Protein AF-A0A1B6KVV8-F1 (afdb_monomer)

Foldseek 3Di:
DWDWDDDPPDIFIADDDDPPRPLDDQQPPALDDPVVLLVRLLVQLVCLVVTGPDPVRSVVSLVSSVVSCVVSVHDPVSNVVSNDPPPPPPPPDPPDDDPAAEDEEARDPPVQVVVCVVSVVVRYHYDHDYPDDPD

InterPro domains:
  IPR058912 Helix-turn-helix domain, animal [PF26215] (24-83)

Mean predicted aligned error: 7.5 Å

Organism: NCBI:txid36148

Sequence (135 aa):
DVCVLRDRDVFKTTVYRKKAHTGQYLNFLSNHQKSVKEGVAYSLFDRAKSLCSEKDGLKDEIIKVELDLRQNGYPHSVINKCKRKDRKILESENENKEIFAFMSIPYVPGLSEKIRRIGRKYNIRTAFRTQNTLR

pLDDT: mean 86.75, std 13.25, range [37.97, 97.31]

Nearest PDB structures (foldseek):
  8k9z-assembly2_C  TM=2.869E-01  e=5.651E+00  Vibrio vulnificus
  8ghf-assembly1_D  TM=2.636E-01  e=6.020E+00  Homo sapiens
  6v38-assembly1_A  TM=2.676E-01  e=9.984E+00  Homo sapiens

Structure (mmCIF, N/CA/C/O backbone):
data_AF-A0A1B6KVV8-F1
#
_entry.id   AF-A0A1B6KVV8-F1
#
loop_
_atom_site.group_PDB
_atom_site.id
_atom_site.type_symbol
_atom_site.label_atom_id
_atom_site.label_alt_id
_atom_site.label_comp_id
_atom_site.label_asym_id
_atom_site.label_entity_id
_atom_site.label_seq_id
_atom_site.pdbx_PDB_ins_code
_atom_site.Cartn_x
_atom_site.Cartn_y
_atom_site.Cartn_z
_atom_site.occupancy
_atom_site.B_iso_or_equiv
_atom_site.auth_seq_id
_atom_site.auth_comp_id
_atom_site.auth_asym_id
_atom_site.auth_atom_id
_atom_site.pdbx_PDB_model_num
ATOM 1 N N . ASP A 1 1 ? 9.794 -9.547 -8.871 1.00 83.00 1 ASP A N 1
ATOM 2 C CA . ASP A 1 1 ? 10.614 -9.884 -10.050 1.00 83.00 1 ASP A CA 1
ATOM 3 C C . ASP A 1 1 ? 11.160 -8.629 -10.710 1.00 83.00 1 ASP A C 1
ATOM 5 O O . ASP A 1 1 ? 10.500 -7.583 -10.681 1.00 83.00 1 ASP A O 1
ATOM 9 N N . VAL A 1 2 ? 12.367 -8.754 -11.261 1.00 89.38 2 VAL A N 1
ATOM 10 C CA . VAL A 1 2 ? 13.141 -7.700 -11.931 1.00 89.38 2 VAL A CA 1
ATOM 11 C C . VAL A 1 2 ? 13.275 -8.072 -13.403 1.00 89.38 2 VAL A C 1
ATOM 13 O O . VAL A 1 2 ? 13.520 -9.233 -13.716 1.00 89.38 2 VAL A O 1
ATOM 16 N N . CYS A 1 3 ? 13.095 -7.106 -14.296 1.00 89.94 3 CYS A N 1
ATOM 17 C CA . CYS A 1 3 ? 13.399 -7.243 -15.714 1.00 89.94 3 CYS A CA 1
ATOM 18 C C . CYS A 1 3 ? 14.756 -6.583 -15.953 1.00 89.94 3 CYS A C 1
ATOM 20 O O . CYS A 1 3 ? 14.915 -5.404 -15.634 1.00 89.94 3 CYS A O 1
ATOM 22 N N . VAL A 1 4 ? 15.725 -7.344 -16.461 1.00 90.62 4 VAL A N 1
ATOM 23 C CA . VAL A 1 4 ? 17.073 -6.851 -16.763 1.00 90.62 4 VAL A CA 1
ATOM 24 C C . VAL A 1 4 ? 17.207 -6.723 -18.273 1.00 90.62 4 VAL A C 1
ATOM 26 O O . VAL A 1 4 ? 17.064 -7.703 -19.000 1.00 90.62 4 VAL A O 1
ATOM 29 N N . LEU A 1 5 ? 17.477 -5.510 -18.736 1.00 88.62 5 LEU A N 1
ATOM 30 C CA . LEU A 1 5 ? 17.748 -5.186 -20.127 1.00 88.62 5 LEU A CA 1
ATOM 31 C C . LEU A 1 5 ? 19.247 -4.924 -20.255 1.00 88.62 5 LEU A C 1
ATOM 33 O O . LEU A 1 5 ? 19.800 -4.096 -19.529 1.00 88.62 5 LEU A O 1
ATOM 37 N N . ARG A 1 6 ? 19.912 -5.644 -21.157 1.00 88.62 6 ARG A N 1
ATOM 38 C CA . ARG A 1 6 ? 21.319 -5.402 -21.478 1.00 88.62 6 ARG A CA 1
ATOM 39 C C . ARG A 1 6 ? 21.391 -4.435 -22.651 1.00 88.62 6 ARG A C 1
ATOM 41 O O . ARG A 1 6 ? 20.922 -4.760 -23.737 1.00 88.62 6 ARG A O 1
ATOM 48 N N . ASP A 1 7 ? 21.993 -3.276 -22.425 1.00 86.06 7 ASP A N 1
ATOM 49 C CA . ASP A 1 7 ? 22.285 -2.281 -23.451 1.00 86.06 7 ASP A CA 1
ATOM 50 C C . ASP A 1 7 ? 23.804 -2.146 -23.572 1.00 86.06 7 ASP A C 1
ATOM 52 O O . ASP A 1 7 ? 24.450 -1.477 -22.765 1.00 86.06 7 ASP A O 1
ATOM 56 N N . ARG A 1 8 ? 24.382 -2.858 -24.547 1.00 87.25 8 ARG A N 1
ATOM 57 C CA . ARG A 1 8 ? 25.836 -3.001 -24.734 1.00 87.25 8 ARG A CA 1
ATOM 58 C C . ARG A 1 8 ? 26.521 -3.509 -23.449 1.00 87.25 8 ARG A C 1
ATOM 60 O O . ARG A 1 8 ? 26.396 -4.697 -23.123 1.00 87.25 8 ARG A O 1
ATOM 67 N N . ASP A 1 9 ? 27.167 -2.602 -22.717 1.00 88.12 9 ASP A N 1
ATOM 68 C CA . ASP A 1 9 ? 27.919 -2.849 -21.479 1.00 88.12 9 ASP A CA 1
ATOM 69 C C . ASP A 1 9 ? 27.187 -2.375 -20.211 1.00 88.12 9 ASP A C 1
ATOM 71 O O . ASP A 1 9 ? 27.702 -2.521 -19.104 1.00 88.12 9 ASP A O 1
ATOM 75 N N . VAL A 1 10 ? 25.976 -1.823 -20.345 1.00 88.19 10 VAL A N 1
ATOM 76 C CA . VAL A 1 10 ? 25.169 -1.331 -19.222 1.00 88.19 10 VAL A CA 1
ATOM 77 C C . VAL A 1 10 ? 23.959 -2.234 -19.001 1.00 88.19 10 VAL A C 1
ATOM 79 O O . VAL A 1 10 ? 23.226 -2.580 -19.930 1.00 88.19 10 VAL A O 1
ATOM 82 N N . PHE A 1 11 ? 23.712 -2.588 -17.741 1.00 88.94 11 PHE A N 1
ATOM 83 C CA . PHE A 1 11 ? 22.479 -3.253 -17.329 1.00 88.94 11 PHE A CA 1
ATOM 84 C C . PHE A 1 11 ? 21.460 -2.227 -16.844 1.00 88.94 11 PHE A C 1
ATOM 86 O O . PHE A 1 11 ? 21.737 -1.427 -15.951 1.00 88.94 11 PHE A O 1
ATOM 93 N N . LYS A 1 12 ? 20.256 -2.281 -17.409 1.00 90.19 12 LYS A N 1
ATOM 94 C CA . LYS A 1 12 ? 19.108 -1.474 -16.998 1.00 90.19 12 LYS A CA 1
ATOM 95 C C . LYS A 1 12 ? 18.098 -2.385 -16.326 1.00 90.19 12 LYS A C 1
ATOM 97 O O . LYS A 1 12 ? 17.707 -3.400 -16.903 1.00 90.19 12 LYS A O 1
ATOM 102 N N . THR A 1 13 ? 17.657 -2.041 -15.121 1.00 92.56 13 THR A N 1
ATOM 103 C CA . THR A 1 13 ? 16.639 -2.825 -14.419 1.00 92.56 13 THR A CA 1
ATOM 104 C C . THR A 1 13 ? 15.310 -2.088 -14.369 1.00 92.56 13 THR A C 1
ATOM 106 O O . THR A 1 13 ? 15.263 -0.865 -14.231 1.00 92.56 13 THR A O 1
ATOM 109 N N . THR A 1 14 ? 14.219 -2.842 -14.493 1.00 92.75 14 THR A N 1
ATOM 110 C CA . THR A 1 14 ? 12.838 -2.369 -14.325 1.00 92.75 14 THR A CA 1
ATOM 111 C C . THR A 1 14 ? 12.001 -3.405 -13.572 1.00 92.75 14 THR A C 1
ATOM 113 O O . THR A 1 14 ? 12.429 -4.538 -13.327 1.00 92.75 14 THR A O 1
ATOM 116 N N . VAL A 1 15 ? 10.785 -3.035 -13.170 1.00 93.75 15 VAL A N 1
ATOM 117 C CA . VAL A 1 15 ? 9.871 -3.949 -12.478 1.00 93.75 15 VAL A CA 1
ATOM 118 C C . VAL A 1 15 ? 9.265 -4.944 -13.469 1.00 93.75 15 VAL A C 1
ATOM 120 O O . VAL A 1 15 ? 8.487 -4.571 -14.346 1.00 93.75 15 VAL A O 1
ATOM 123 N N . TYR A 1 16 ? 9.549 -6.235 -13.286 1.00 93.56 16 TYR A N 1
ATOM 124 C CA . TYR A 1 16 ? 8.904 -7.280 -14.079 1.00 93.56 16 TYR A CA 1
ATOM 125 C C . TYR A 1 16 ? 7.496 -7.593 -13.551 1.00 93.56 16 TYR A C 1
ATOM 127 O O . TYR A 1 16 ? 7.291 -7.795 -12.343 1.00 93.56 16 TYR A O 1
ATOM 135 N N . ARG A 1 17 ? 6.533 -7.665 -14.477 1.00 92.50 17 ARG A N 1
ATOM 136 C CA . ARG A 1 17 ? 5.155 -8.127 -14.264 1.00 92.50 17 ARG A CA 1
ATOM 137 C C . ARG A 1 17 ? 4.917 -9.350 -15.142 1.00 92.50 17 ARG A C 1
ATOM 139 O O . ARG A 1 17 ? 5.147 -9.304 -16.346 1.00 92.50 17 ARG A O 1
ATOM 146 N N . LYS A 1 18 ? 4.458 -10.445 -14.538 1.00 92.81 18 LYS A N 1
ATOM 147 C CA . LYS A 1 18 ? 4.077 -11.658 -15.274 1.00 92.81 18 LYS A CA 1
ATOM 148 C C . LYS A 1 18 ? 2.851 -11.374 -16.146 1.00 92.81 18 LYS A C 1
ATOM 150 O O . LYS A 1 18 ? 2.045 -10.520 -15.798 1.00 92.81 18 LYS A O 1
ATOM 155 N N . LYS A 1 19 ? 2.648 -12.163 -17.206 1.00 93.44 19 LYS A N 1
ATOM 156 C CA . LYS A 1 19 ? 1.468 -12.053 -18.088 1.00 93.44 19 LYS A CA 1
ATOM 157 C C . LYS A 1 19 ? 0.129 -12.158 -17.337 1.00 93.44 19 LYS A C 1
ATOM 159 O O . LYS A 1 19 ? -0.847 -11.555 -17.752 1.00 93.44 19 LYS A O 1
ATOM 164 N N . ALA A 1 20 ? 0.097 -12.896 -16.227 1.00 92.38 20 ALA A N 1
ATOM 165 C CA . ALA A 1 20 ? -1.082 -13.044 -15.371 1.00 92.38 20 ALA A CA 1
ATOM 166 C C . ALA A 1 20 ? -1.231 -11.942 -14.298 1.00 92.38 20 ALA A C 1
ATOM 168 O O . ALA A 1 20 ? -2.130 -12.022 -13.467 1.00 92.38 20 ALA A O 1
ATOM 169 N N . HIS A 1 21 ? -0.342 -10.941 -14.246 1.00 91.88 21 HIS A N 1
ATOM 170 C CA . HIS A 1 21 ? -0.459 -9.839 -13.287 1.00 91.88 21 HIS A CA 1
ATOM 171 C C . HIS A 1 21 ? -1.605 -8.914 -13.705 1.00 91.88 21 HIS A C 1
ATOM 173 O O . HIS A 1 21 ? -1.566 -8.314 -14.773 1.00 91.88 21 HIS A O 1
ATOM 179 N N . THR A 1 22 ? -2.625 -8.814 -12.857 1.00 92.25 22 THR A N 1
ATOM 180 C CA . THR A 1 22 ? -3.860 -8.065 -13.140 1.00 92.25 22 THR A CA 1
ATOM 181 C C . THR A 1 22 ? -3.853 -6.635 -12.604 1.00 92.25 22 THR A C 1
ATOM 183 O O . THR A 1 22 ? -4.819 -5.912 -12.811 1.00 92.25 22 THR A O 1
ATOM 186 N N . GLY A 1 23 ? -2.822 -6.230 -11.853 1.00 91.50 23 GLY A N 1
ATOM 187 C CA . GLY A 1 23 ? -2.842 -4.959 -11.117 1.00 91.50 23 GLY A CA 1
ATOM 188 C C . GLY A 1 23 ? -3.827 -4.933 -9.939 1.00 91.50 23 GLY A C 1
ATOM 189 O O . GLY A 1 23 ? -4.035 -3.883 -9.333 1.00 91.50 23 GLY A O 1
ATOM 190 N N . GLN A 1 24 ? -4.430 -6.070 -9.574 1.00 92.69 24 GLN A N 1
ATOM 191 C CA . GLN A 1 24 ? -5.339 -6.153 -8.435 1.00 92.69 24 GLN A CA 1
ATOM 192 C C . GLN A 1 24 ? -4.553 -6.255 -7.122 1.00 92.69 24 GLN A C 1
ATOM 194 O O . GLN A 1 24 ? -3.750 -7.164 -6.914 1.00 92.69 24 GLN A O 1
ATOM 199 N N . TYR A 1 25 ? -4.805 -5.308 -6.225 1.00 94.19 25 TYR A N 1
ATOM 200 C CA . TYR A 1 25 ? -4.210 -5.217 -4.897 1.00 94.19 25 TYR A CA 1
ATOM 201 C C . TYR A 1 25 ? -5.311 -5.180 -3.832 1.00 94.19 25 TYR A C 1
ATOM 203 O O . TYR A 1 25 ? -6.499 -5.348 -4.109 1.00 94.19 25 TYR A O 1
ATOM 211 N N . LEU A 1 26 ? -4.923 -4.966 -2.574 1.00 92.94 26 LEU A N 1
ATOM 212 C CA . LEU A 1 26 ? -5.878 -4.833 -1.483 1.00 92.94 26 LEU A CA 1
ATOM 213 C C . LEU A 1 26 ? -6.803 -3.635 -1.724 1.00 92.94 26 LEU A C 1
ATOM 215 O O . LEU A 1 26 ? -6.360 -2.495 -1.598 1.00 92.94 26 LEU A O 1
ATOM 219 N N . ASN A 1 27 ? -8.082 -3.896 -2.000 1.00 93.94 27 ASN A N 1
ATOM 220 C CA . ASN A 1 27 ? -9.078 -2.851 -2.219 1.00 93.94 27 ASN A CA 1
ATOM 221 C C . ASN A 1 27 ? -9.177 -1.914 -1.001 1.00 93.94 27 ASN A C 1
ATOM 223 O O . ASN A 1 27 ? -9.254 -2.367 0.150 1.00 93.94 27 ASN A O 1
ATOM 227 N N . PHE A 1 28 ? -9.206 -0.603 -1.242 1.00 93.94 28 PHE A N 1
ATOM 228 C CA . PHE A 1 28 ? -9.224 0.397 -0.176 1.00 93.94 28 PHE A CA 1
ATOM 229 C C . PHE A 1 28 ? -10.502 0.377 0.679 1.00 93.94 28 PHE A C 1
ATOM 231 O O . PHE A 1 28 ? -10.456 0.758 1.849 1.00 93.94 28 PHE A O 1
ATOM 238 N N . LEU A 1 29 ? -11.624 -0.111 0.148 1.00 90.81 29 LEU A N 1
ATOM 239 C CA . LEU A 1 29 ? -12.895 -0.250 0.868 1.00 90.81 29 LEU A CA 1
ATOM 240 C C . LEU A 1 29 ? -12.988 -1.542 1.691 1.00 90.81 29 LEU A C 1
ATOM 242 O O . LEU A 1 29 ? -13.925 -1.715 2.461 1.00 90.81 29 LEU A O 1
ATOM 246 N N . SER A 1 30 ? -12.011 -2.445 1.578 1.00 90.06 30 SER A N 1
ATOM 247 C CA . SER A 1 30 ? -11.995 -3.681 2.366 1.00 90.06 30 SER A CA 1
ATOM 248 C C . SER A 1 30 ? -11.899 -3.407 3.876 1.00 90.06 30 SER A C 1
ATOM 250 O O . SER A 1 30 ? -11.327 -2.402 4.305 1.00 90.06 30 SER A O 1
ATOM 252 N N . ASN A 1 31 ? -12.378 -4.333 4.709 1.00 89.25 31 ASN A N 1
ATOM 253 C CA . ASN A 1 31 ? -12.295 -4.237 6.174 1.00 89.25 31 ASN A CA 1
ATOM 254 C C . ASN A 1 31 ? -10.880 -4.552 6.690 1.00 89.25 31 ASN A C 1
ATOM 256 O O . ASN A 1 31 ? -10.648 -5.531 7.394 1.00 89.25 31 ASN A O 1
ATOM 260 N N . HIS A 1 32 ? -9.923 -3.699 6.333 1.00 88.69 32 HIS A N 1
ATOM 261 C CA . HIS A 1 32 ? -8.545 -3.726 6.814 1.00 88.69 32 HIS A CA 1
ATOM 262 C C . HIS A 1 32 ? -8.182 -2.370 7.411 1.00 88.69 32 HIS A C 1
ATOM 264 O O . HIS A 1 32 ? -8.661 -1.324 6.957 1.00 88.69 32 HIS A O 1
ATOM 270 N N . GLN A 1 33 ? -7.282 -2.388 8.395 1.00 90.25 33 GLN A N 1
ATOM 271 C CA . GLN A 1 33 ? -6.718 -1.165 8.956 1.00 90.25 33 GLN A CA 1
ATOM 272 C C . GLN A 1 33 ? -6.1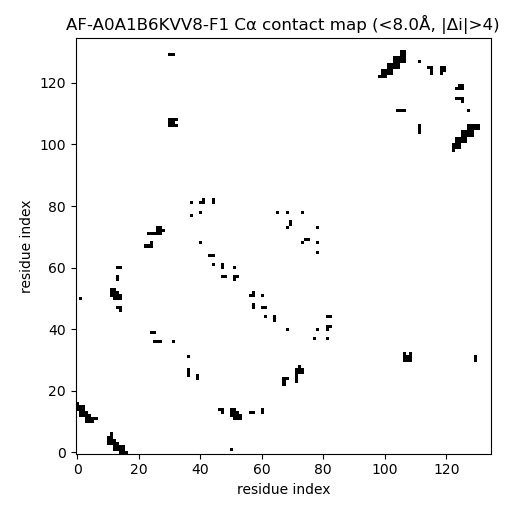07 -0.290 7.866 1.00 90.25 33 GLN A C 1
ATOM 274 O O . GLN A 1 33 ? -5.450 -0.776 6.942 1.00 90.25 33 GLN A O 1
ATOM 279 N N . LYS A 1 34 ? -6.231 1.026 8.049 1.00 90.50 34 LYS A N 1
ATOM 280 C CA . LYS A 1 34 ? -5.615 2.017 7.163 1.00 90.50 34 LYS A CA 1
ATOM 281 C C . LYS A 1 34 ? -4.109 1.793 6.989 1.00 90.50 34 LYS A C 1
ATOM 283 O O . LYS A 1 34 ? -3.624 1.881 5.870 1.00 90.50 34 LYS A O 1
ATOM 288 N N . SER A 1 35 ? -3.390 1.445 8.057 1.00 89.88 35 SER A N 1
ATOM 289 C CA . SER A 1 35 ? -1.944 1.183 8.010 1.00 89.88 35 SER A CA 1
ATOM 290 C C . SER A 1 35 ? -1.567 0.012 7.101 1.00 89.88 35 SER A C 1
ATOM 292 O O . SER A 1 35 ? -0.538 0.077 6.440 1.00 89.88 35 SER A O 1
ATOM 294 N N . VAL A 1 36 ? -2.398 -1.033 7.027 1.00 91.56 36 VAL A N 1
ATOM 295 C CA . VAL A 1 36 ? -2.165 -2.191 6.147 1.00 91.56 36 VAL A CA 1
ATOM 296 C C . VAL A 1 36 ? -2.323 -1.778 4.684 1.00 91.56 36 VAL A C 1
ATOM 298 O O . VAL A 1 36 ? -1.447 -2.058 3.872 1.00 91.56 36 VAL A O 1
ATOM 301 N N . LYS A 1 37 ? -3.392 -1.040 4.363 1.00 93.06 37 LYS A N 1
ATOM 302 C CA . LYS A 1 37 ? -3.642 -0.503 3.014 1.00 93.06 37 LYS A CA 1
ATOM 303 C C . LYS A 1 37 ? -2.532 0.457 2.580 1.00 93.06 37 LYS A C 1
ATOM 305 O O . LYS A 1 37 ? -1.956 0.303 1.510 1.00 93.06 37 LYS A O 1
ATOM 310 N N . GLU A 1 38 ? -2.175 1.414 3.439 1.00 94.00 38 GLU A N 1
ATOM 311 C CA . GLU A 1 38 ? -1.035 2.308 3.198 1.00 94.00 38 GLU A CA 1
ATOM 312 C C . GLU A 1 38 ? 0.263 1.512 3.011 1.00 94.00 38 GLU A C 1
ATOM 314 O O . GLU A 1 38 ? 1.052 1.835 2.130 1.00 94.00 38 GLU A O 1
ATOM 319 N N . GLY A 1 39 ? 0.469 0.449 3.796 1.00 93.06 39 GLY A N 1
ATOM 320 C CA . GLY A 1 39 ? 1.606 -0.463 3.677 1.00 93.06 39 GLY A CA 1
ATOM 321 C C . GLY A 1 39 ? 1.744 -1.065 2.281 1.00 93.06 39 GLY A C 1
ATOM 322 O O . GLY A 1 39 ? 2.834 -1.005 1.722 1.00 93.06 39 GLY A O 1
ATOM 323 N N . VAL A 1 40 ? 0.646 -1.547 1.690 1.00 94.88 40 VAL A N 1
ATOM 324 C CA . VAL A 1 40 ? 0.631 -2.055 0.306 1.00 94.88 40 VAL A CA 1
ATOM 325 C C . VAL A 1 40 ? 1.094 -0.977 -0.675 1.00 94.88 40 VAL A C 1
ATOM 327 O O . VAL A 1 40 ? 1.996 -1.222 -1.473 1.00 94.88 40 VAL A O 1
ATOM 330 N N . ALA A 1 41 ? 0.535 0.234 -0.587 1.00 95.38 41 ALA A N 1
ATOM 331 C CA . ALA A 1 41 ? 0.914 1.338 -1.468 1.00 95.38 41 ALA A CA 1
ATOM 332 C C . ALA A 1 41 ? 2.392 1.740 -1.308 1.00 95.38 41 ALA A C 1
ATOM 334 O O . ALA A 1 41 ? 3.094 1.906 -2.305 1.00 95.38 41 ALA A O 1
ATOM 335 N N . TYR A 1 42 ? 2.885 1.847 -0.068 1.00 94.88 42 TYR A N 1
ATOM 336 C CA . TYR A 1 42 ? 4.303 2.099 0.208 1.00 94.88 42 TYR A CA 1
ATOM 337 C C . TYR A 1 42 ? 5.194 1.040 -0.439 1.00 94.88 42 TYR A C 1
ATOM 339 O O . TYR A 1 42 ? 6.123 1.390 -1.159 1.00 94.88 42 TYR A O 1
ATOM 347 N N . SER A 1 43 ? 4.876 -0.243 -0.254 1.00 93.50 43 SER A N 1
ATOM 348 C CA . SER A 1 43 ? 5.663 -1.340 -0.818 1.00 93.50 43 SER A CA 1
ATOM 349 C C . SER A 1 43 ? 5.742 -1.294 -2.345 1.00 93.50 43 SER A C 1
ATOM 351 O O . SER A 1 43 ? 6.788 -1.621 -2.899 1.00 93.50 43 SER A O 1
ATOM 353 N N . LEU A 1 44 ? 4.684 -0.862 -3.039 1.00 95.06 44 LEU A N 1
ATOM 354 C CA . LEU A 1 44 ? 4.711 -0.715 -4.498 1.00 95.06 44 LEU A CA 1
ATOM 355 C C . LEU A 1 44 ? 5.623 0.430 -4.949 1.00 95.06 44 LEU A C 1
ATOM 357 O O . LEU A 1 44 ? 6.436 0.243 -5.855 1.00 95.06 44 LEU A O 1
ATOM 361 N N . PHE A 1 45 ? 5.538 1.594 -4.301 1.00 94.81 45 PHE A N 1
ATOM 362 C CA . PHE A 1 45 ? 6.422 2.718 -4.618 1.00 94.81 45 PHE A CA 1
ATOM 363 C C . PHE A 1 45 ? 7.880 2.441 -4.246 1.00 94.81 45 PHE A C 1
ATOM 365 O O . PHE A 1 45 ? 8.780 2.809 -5.001 1.00 94.81 45 PHE A O 1
ATOM 372 N N . ASP A 1 46 ? 8.127 1.781 -3.117 1.00 92.75 46 ASP A N 1
ATOM 373 C CA . ASP A 1 46 ? 9.472 1.391 -2.697 1.00 92.75 46 ASP A CA 1
ATOM 374 C C . ASP A 1 46 ? 10.061 0.355 -3.658 1.00 92.75 46 ASP A C 1
ATOM 376 O O . ASP A 1 46 ? 11.211 0.488 -4.074 1.00 92.75 46 ASP A O 1
ATOM 380 N N . ARG A 1 4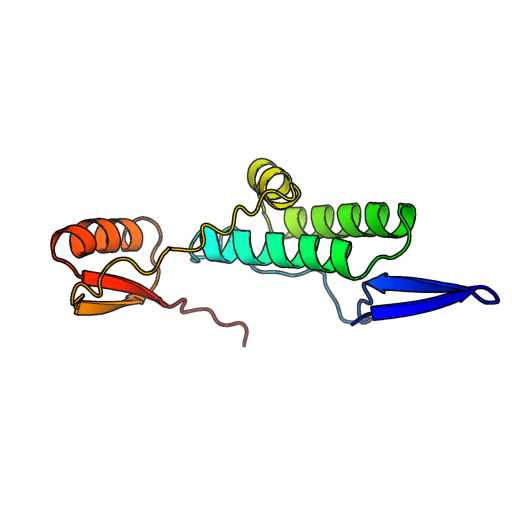7 ? 9.252 -0.611 -4.116 1.00 93.31 47 ARG A N 1
ATOM 381 C CA . ARG A 1 47 ? 9.649 -1.559 -5.165 1.00 93.31 47 ARG A CA 1
ATOM 382 C C . ARG A 1 47 ? 10.030 -0.844 -6.461 1.00 93.31 47 ARG A C 1
ATOM 384 O O . ARG A 1 47 ? 11.063 -1.172 -7.037 1.00 93.31 47 ARG A O 1
ATOM 391 N N . ALA A 1 48 ? 9.242 0.132 -6.912 1.00 93.44 48 ALA A N 1
ATOM 392 C CA . ALA A 1 48 ? 9.560 0.913 -8.108 1.00 93.44 48 ALA A CA 1
ATOM 393 C C . ALA A 1 48 ? 10.914 1.629 -7.969 1.00 93.44 48 ALA A C 1
ATOM 395 O O . ALA A 1 48 ? 11.779 1.494 -8.832 1.00 93.44 48 ALA A O 1
ATOM 396 N N . LYS A 1 49 ? 11.119 2.325 -6.843 1.00 91.81 49 LYS A N 1
AT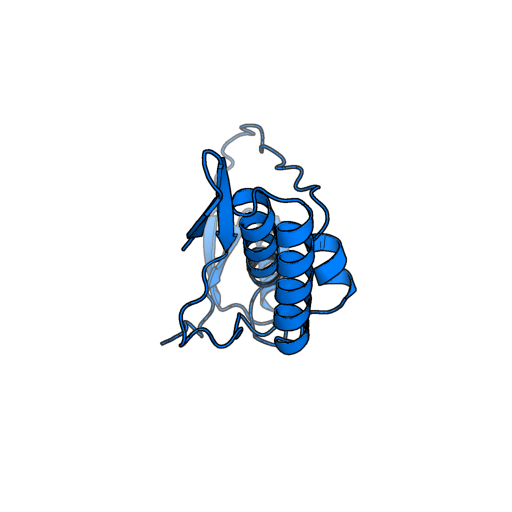OM 397 C CA . LYS A 1 49 ? 12.351 3.073 -6.540 1.00 91.81 49 LYS A CA 1
ATOM 398 C C . LYS A 1 49 ? 13.575 2.175 -6.381 1.00 91.81 49 LYS A C 1
ATOM 400 O O . LYS A 1 49 ? 14.669 2.593 -6.731 1.00 91.81 49 LYS A O 1
ATOM 405 N N . SER A 1 50 ? 13.397 0.981 -5.825 1.00 91.06 50 SER A N 1
ATOM 406 C CA . SER A 1 50 ? 14.496 0.049 -5.581 1.00 91.06 50 SER A CA 1
ATOM 407 C C . SER A 1 50 ? 14.917 -0.713 -6.833 1.00 91.06 50 SER A C 1
ATOM 409 O O . SER A 1 50 ? 16.070 -1.123 -6.911 1.00 91.06 50 SER A O 1
ATOM 411 N N . LEU A 1 51 ? 13.996 -0.962 -7.771 1.00 91.75 51 LEU A N 1
ATOM 412 C CA . LEU A 1 51 ? 14.252 -1.834 -8.920 1.00 91.75 51 LEU A CA 1
ATOM 413 C C . LEU A 1 51 ? 14.485 -1.089 -10.233 1.00 91.75 51 LEU A C 1
ATOM 415 O O . LEU A 1 51 ? 14.993 -1.707 -11.163 1.00 91.75 51 LEU A O 1
ATOM 419 N N . CYS A 1 52 ? 14.097 0.180 -10.360 1.00 91.81 52 CYS A N 1
ATOM 420 C CA . CYS A 1 52 ? 14.304 0.934 -11.596 1.00 91.81 52 CYS A CA 1
ATOM 421 C C . CYS A 1 52 ? 15.643 1.677 -11.557 1.00 91.81 52 CYS A C 1
ATOM 423 O O . CYS A 1 52 ? 15.803 2.596 -10.756 1.00 91.81 52 CYS A O 1
ATOM 425 N N . SER A 1 53 ? 16.587 1.309 -12.430 1.00 89.06 53 SER A N 1
ATOM 426 C CA . SER A 1 53 ? 17.884 2.003 -12.534 1.00 89.06 53 SER A CA 1
ATOM 427 C C . SER A 1 53 ? 17.777 3.337 -13.272 1.00 89.06 53 SER A C 1
ATOM 429 O O . SER A 1 53 ? 18.432 4.310 -12.905 1.00 89.06 53 SER A O 1
ATOM 431 N N . GLU A 1 54 ? 16.961 3.392 -14.326 1.00 89.94 54 GLU A N 1
ATOM 432 C CA . GLU A 1 54 ? 16.802 4.590 -15.151 1.00 89.94 54 GLU A CA 1
ATOM 433 C C . GLU A 1 54 ? 15.696 5.505 -14.630 1.00 89.94 54 GLU A C 1
ATOM 435 O O . GLU A 1 54 ? 14.636 5.056 -14.186 1.00 89.94 54 GLU A O 1
ATOM 440 N N . LYS A 1 55 ? 15.918 6.819 -14.750 1.00 88.56 55 LYS A N 1
ATOM 441 C CA . LYS A 1 55 ? 14.954 7.836 -14.309 1.00 88.56 55 LYS A CA 1
ATOM 442 C C . LYS A 1 55 ? 13.634 7.761 -15.070 1.00 88.56 55 LYS A C 1
ATOM 444 O O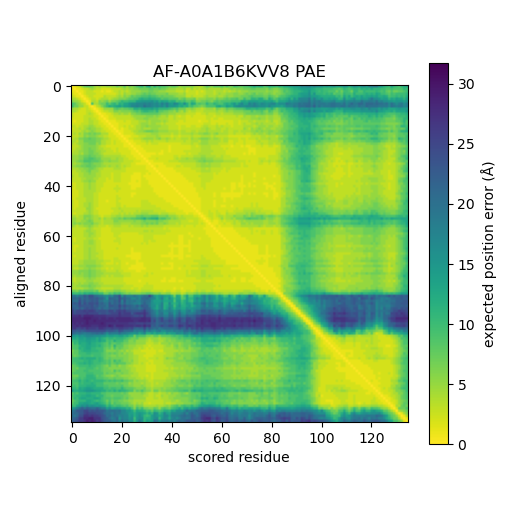 . LYS A 1 55 ? 12.589 7.954 -14.456 1.00 88.56 55 LYS A O 1
ATOM 449 N N . ASP A 1 56 ? 13.668 7.491 -16.369 1.00 87.75 56 ASP A N 1
ATOM 450 C CA . ASP A 1 56 ? 12.448 7.450 -17.177 1.00 87.75 56 ASP A CA 1
ATOM 451 C C . ASP A 1 56 ? 11.666 6.155 -16.938 1.00 87.75 56 ASP A C 1
ATOM 453 O O . ASP A 1 56 ? 10.475 6.219 -16.638 1.00 87.75 56 ASP A O 1
ATOM 457 N N . GLY A 1 57 ? 12.353 5.009 -16.849 1.00 87.75 57 GLY A N 1
ATOM 458 C CA . GLY A 1 57 ? 11.736 3.753 -16.407 1.00 87.75 57 GLY A CA 1
ATOM 459 C C . GLY A 1 57 ? 11.108 3.847 -15.008 1.00 87.75 57 GLY A C 1
ATOM 460 O O . GLY A 1 57 ? 10.032 3.298 -14.773 1.00 87.75 57 GLY A O 1
ATOM 461 N N .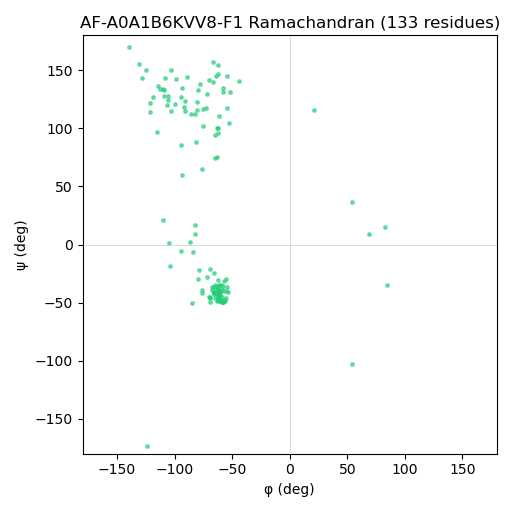 LEU A 1 58 ? 11.722 4.603 -14.088 1.00 93.31 58 LEU A N 1
ATOM 462 C CA . LEU A 1 58 ? 11.142 4.878 -12.773 1.00 93.31 58 LEU A CA 1
ATOM 463 C C . LEU A 1 58 ? 9.863 5.725 -12.861 1.00 93.31 58 LEU A C 1
ATOM 465 O O . LEU A 1 58 ? 8.903 5.444 -12.142 1.00 93.31 58 LEU A O 1
ATOM 469 N N . LYS A 1 59 ? 9.828 6.765 -13.704 1.00 93.62 59 LYS A N 1
ATOM 470 C CA . LYS A 1 59 ? 8.624 7.597 -13.885 1.00 93.62 59 LYS A CA 1
ATOM 471 C C . LYS A 1 59 ? 7.469 6.766 -14.433 1.00 93.62 59 LYS A C 1
ATOM 473 O O . LYS A 1 59 ? 6.375 6.828 -13.872 1.00 93.62 59 LYS A O 1
ATOM 478 N N . ASP A 1 60 ? 7.728 5.961 -15.458 1.00 93.50 60 ASP A N 1
ATOM 479 C CA . ASP A 1 60 ? 6.723 5.088 -16.065 1.00 93.50 60 ASP A CA 1
ATOM 480 C C . ASP A 1 60 ? 6.184 4.078 -15.054 1.00 93.50 60 ASP A C 1
ATOM 482 O O . ASP A 1 60 ? 4.979 3.837 -14.971 1.00 93.50 60 ASP A O 1
ATOM 486 N N . GLU A 1 61 ? 7.071 3.511 -14.237 1.00 95.12 61 GLU A N 1
ATOM 487 C CA . GLU A 1 61 ? 6.686 2.578 -13.187 1.00 95.12 61 GLU A CA 1
ATOM 488 C C . GLU A 1 61 ? 5.839 3.245 -12.097 1.00 95.12 61 GLU A C 1
ATOM 490 O O . GLU A 1 61 ? 4.830 2.686 -11.668 1.00 95.12 61 GLU A O 1
ATOM 495 N N . ILE A 1 62 ? 6.201 4.459 -11.677 1.00 95.12 62 ILE A N 1
ATOM 496 C CA . ILE A 1 62 ? 5.414 5.244 -10.719 1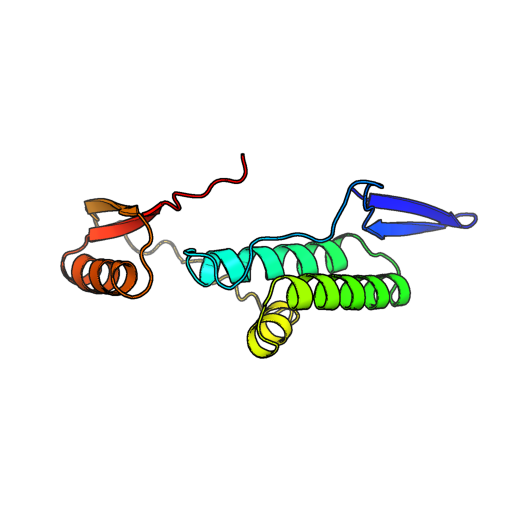.00 95.12 62 ILE A CA 1
ATOM 497 C C . ILE A 1 62 ? 4.014 5.524 -11.275 1.00 95.12 62 ILE A C 1
ATOM 499 O O . ILE A 1 62 ? 3.039 5.368 -10.542 1.00 95.12 62 ILE A O 1
ATOM 503 N N . ILE A 1 63 ? 3.900 5.902 -12.552 1.00 95.75 63 ILE A N 1
ATOM 504 C CA . ILE A 1 63 ? 2.605 6.150 -13.204 1.00 95.75 63 ILE A CA 1
ATOM 505 C C . ILE A 1 63 ? 1.758 4.873 -13.208 1.00 95.75 63 ILE A C 1
ATOM 507 O O . ILE A 1 63 ? 0.585 4.920 -12.837 1.00 95.75 63 ILE A O 1
ATOM 511 N N . LYS A 1 64 ? 2.348 3.720 -13.548 1.00 95.38 64 LYS A N 1
ATOM 512 C CA . LYS A 1 64 ? 1.652 2.421 -13.508 1.00 95.38 64 LYS A CA 1
ATOM 513 C C . LYS A 1 64 ? 1.150 2.088 -12.105 1.00 95.38 64 LYS A C 1
ATOM 515 O O . LYS A 1 64 ? -0.016 1.749 -11.944 1.00 95.38 64 LYS A O 1
ATOM 520 N N . VAL A 1 65 ? 1.994 2.240 -11.082 1.00 96.25 65 VAL A N 1
ATOM 521 C CA . VAL A 1 65 ? 1.600 2.005 -9.682 1.00 96.25 65 VAL A CA 1
ATOM 522 C C . VAL A 1 65 ? 0.465 2.941 -9.255 1.00 96.25 65 VAL A C 1
ATOM 524 O O . VAL A 1 65 ? -0.462 2.506 -8.574 1.00 96.25 65 VAL A O 1
ATOM 527 N N . GLU A 1 66 ? 0.496 4.214 -9.654 1.00 96.69 66 GLU A N 1
ATOM 528 C CA . GLU A 1 66 ? -0.602 5.141 -9.369 1.00 96.69 66 GLU A CA 1
ATOM 529 C C . GLU A 1 66 ? -1.916 4.713 -10.028 1.00 96.69 66 GLU A C 1
ATOM 531 O O . GLU A 1 66 ? -2.963 4.795 -9.384 1.00 96.69 66 GLU A O 1
ATOM 536 N N . LEU A 1 67 ? -1.872 4.267 -11.286 1.00 96.88 67 LEU A N 1
ATOM 537 C CA . LEU A 1 67 ? -3.047 3.775 -12.004 1.00 96.88 67 LEU A CA 1
ATOM 538 C C . LEU A 1 67 ? -3.626 2.532 -11.323 1.00 96.88 67 LEU A C 1
ATOM 540 O O . LEU A 1 67 ? -4.818 2.526 -11.011 1.00 96.88 67 LEU A O 1
ATOM 544 N N . ASP A 1 68 ? -2.783 1.547 -11.006 1.00 96.44 68 ASP A N 1
ATOM 545 C CA . ASP A 1 68 ? -3.201 0.339 -10.293 1.00 96.44 68 ASP A CA 1
ATOM 546 C C . ASP A 1 68 ? -3.854 0.707 -8.945 1.00 96.44 68 ASP A C 1
ATOM 548 O O . ASP A 1 68 ? -4.950 0.253 -8.617 1.00 96.44 68 ASP A O 1
ATOM 552 N N . LEU A 1 69 ? -3.229 1.581 -8.146 1.00 96.88 69 LEU A N 1
ATOM 553 C CA . LEU A 1 69 ? -3.772 1.993 -6.846 1.00 96.88 69 LEU A CA 1
ATOM 554 C C . LEU A 1 69 ? -5.120 2.718 -6.978 1.00 96.88 69 LEU A C 1
ATOM 556 O O . LEU A 1 69 ? -6.029 2.461 -6.184 1.00 96.88 69 LEU A O 1
ATOM 560 N N . ARG A 1 70 ? -5.287 3.584 -7.985 1.00 96.94 70 ARG A N 1
ATOM 561 C CA . ARG A 1 70 ? -6.574 4.249 -8.261 1.00 96.94 70 ARG A CA 1
ATOM 562 C C . ARG A 1 70 ? -7.659 3.235 -8.614 1.00 96.94 70 ARG A C 1
ATOM 564 O O . ARG A 1 70 ? -8.753 3.323 -8.064 1.00 96.94 70 ARG A O 1
ATOM 571 N N . GLN A 1 71 ? -7.351 2.247 -9.456 1.00 96.25 71 GLN A N 1
ATOM 572 C CA . GLN A 1 71 ? -8.287 1.170 -9.810 1.00 96.25 71 GLN A CA 1
ATOM 573 C C . GLN A 1 71 ? -8.690 0.322 -8.593 1.00 96.25 71 GLN A C 1
ATOM 575 O O . GLN A 1 71 ? -9.826 -0.130 -8.497 1.00 96.25 71 GLN A O 1
ATOM 580 N N . ASN A 1 72 ? -7.798 0.177 -7.609 1.00 96.44 72 ASN A N 1
ATOM 581 C CA . ASN A 1 72 ? -8.084 -0.489 -6.333 1.00 96.44 72 ASN A CA 1
ATOM 582 C C . ASN A 1 72 ? -8.787 0.418 -5.294 1.00 96.44 72 ASN A C 1
ATOM 584 O O . ASN A 1 72 ? -8.932 0.032 -4.128 1.00 96.44 72 ASN A O 1
ATOM 588 N N . GLY A 1 73 ? -9.224 1.618 -5.689 1.00 96.75 73 GLY A N 1
ATOM 589 C CA . GLY A 1 73 ? -10.023 2.533 -4.870 1.00 96.75 73 GLY A CA 1
ATOM 590 C C . GLY A 1 73 ? -9.226 3.409 -3.901 1.00 96.75 73 GLY A C 1
ATOM 591 O O . GLY A 1 73 ? -9.809 3.971 -2.974 1.00 96.75 73 GLY A O 1
ATOM 592 N N . TYR A 1 74 ? -7.903 3.525 -4.059 1.00 97.31 74 TYR A N 1
ATOM 593 C CA . TYR A 1 74 ? -7.090 4.349 -3.160 1.00 97.31 74 TYR A CA 1
ATOM 594 C C . TYR A 1 74 ? -7.336 5.847 -3.402 1.00 97.31 74 TYR A C 1
ATOM 596 O O . TYR A 1 74 ? -7.190 6.317 -4.533 1.00 97.31 74 TYR A O 1
ATOM 604 N N . PRO A 1 75 ? -7.620 6.640 -2.350 1.00 96.75 75 PRO A N 1
ATOM 605 C CA . PRO A 1 75 ? -7.755 8.087 -2.472 1.00 96.75 75 PRO A CA 1
ATOM 606 C C . PRO A 1 75 ? -6.447 8.758 -2.904 1.00 96.75 75 PRO A C 1
ATOM 608 O O . PRO A 1 75 ? -5.366 8.390 -2.435 1.00 96.75 75 PRO A O 1
ATOM 611 N N . HIS A 1 76 ? -6.542 9.828 -3.699 1.00 95.81 76 HIS A N 1
ATOM 612 C CA . HIS A 1 76 ? -5.374 10.599 -4.148 1.00 95.81 76 HIS A CA 1
ATOM 613 C C . HIS A 1 76 ? -4.484 11.093 -3.003 1.00 95.81 76 HIS A C 1
ATOM 615 O O . HIS A 1 76 ? -3.262 11.086 -3.125 1.00 95.81 76 HIS A O 1
ATOM 621 N N . SER A 1 77 ? -5.074 11.482 -1.871 1.00 94.56 77 SER A N 1
ATOM 622 C CA . SER A 1 77 ? -4.325 11.922 -0.689 1.00 94.56 77 SER A CA 1
ATOM 623 C C . SER A 1 77 ? -3.414 10.824 -0.132 1.00 94.56 77 SER A C 1
ATOM 625 O O . SER A 1 77 ? -2.271 11.098 0.231 1.00 94.56 77 SER A O 1
ATOM 627 N N . VAL A 1 78 ? -3.889 9.575 -0.116 1.00 93.75 78 VAL A N 1
ATOM 628 C CA . VAL A 1 78 ? -3.116 8.409 0.329 1.00 93.75 78 VAL A CA 1
ATOM 629 C C . VAL A 1 78 ? -2.012 8.091 -0.671 1.00 93.75 78 VAL A C 1
ATOM 631 O O . VAL A 1 78 ? -0.869 7.905 -0.268 1.00 93.75 78 VAL A O 1
ATOM 634 N N . ILE A 1 79 ? -2.323 8.098 -1.968 1.00 95.62 79 ILE A N 1
ATOM 635 C C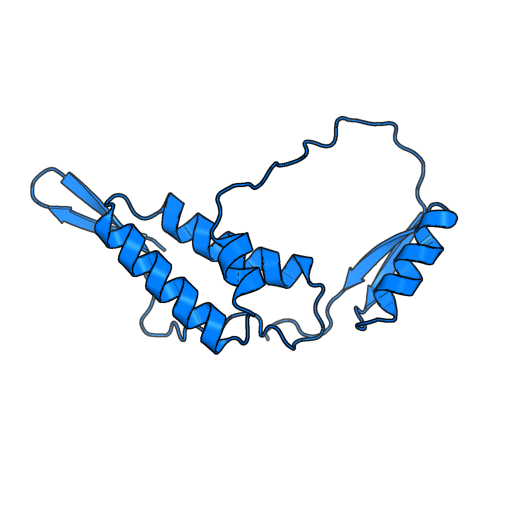A . ILE A 1 79 ? -1.339 7.846 -3.029 1.00 95.62 79 ILE A CA 1
ATOM 636 C C . ILE A 1 79 ? -0.199 8.871 -2.954 1.00 95.62 79 ILE A C 1
ATOM 638 O O . ILE A 1 79 ? 0.970 8.495 -2.883 1.00 95.62 79 ILE A O 1
ATOM 642 N N . ASN A 1 80 ? -0.530 10.162 -2.875 1.00 94.31 80 ASN A N 1
ATOM 643 C CA . ASN A 1 80 ? 0.455 11.241 -2.785 1.00 94.31 80 ASN A CA 1
ATOM 644 C C . ASN A 1 80 ? 1.298 11.152 -1.510 1.00 94.31 80 ASN A C 1
ATOM 646 O O . ASN A 1 80 ? 2.505 11.394 -1.551 1.00 94.31 80 ASN A O 1
ATOM 650 N N . LYS A 1 81 ? 0.680 10.773 -0.384 1.00 92.44 81 LYS A N 1
ATOM 651 C CA . LYS A 1 81 ? 1.388 10.511 0.872 1.00 92.44 81 LYS A CA 1
ATOM 652 C C . LYS A 1 81 ? 2.378 9.351 0.720 1.00 92.44 81 LYS A C 1
ATOM 654 O O . LYS A 1 81 ? 3.526 9.493 1.125 1.00 92.44 81 LYS A O 1
ATOM 659 N N . CYS A 1 82 ? 1.956 8.231 0.134 1.00 91.19 82 CYS A N 1
ATOM 660 C CA . CYS A 1 82 ? 2.787 7.033 -0.020 1.00 91.19 82 CYS A CA 1
ATOM 661 C C . CYS A 1 82 ? 3.901 7.192 -1.064 1.00 91.19 82 CYS A C 1
ATOM 663 O O . CYS A 1 82 ? 4.957 6.576 -0.944 1.00 91.19 82 CYS A O 1
ATOM 665 N N . LYS A 1 83 ? 3.690 8.045 -2.069 1.00 90.69 83 LYS A N 1
ATOM 666 C CA . LYS A 1 83 ? 4.690 8.373 -3.089 1.00 90.69 83 LYS A CA 1
ATOM 667 C C . LYS A 1 83 ? 5.900 9.108 -2.499 1.00 90.69 83 LYS A C 1
ATOM 669 O O . LYS A 1 83 ? 7.033 8.874 -2.938 1.00 90.69 83 LYS A O 1
ATOM 674 N N . ARG A 1 84 ? 5.685 9.977 -1.504 1.00 86.81 84 ARG A N 1
ATOM 675 C CA . ARG A 1 84 ? 6.754 10.732 -0.823 1.00 86.81 84 ARG A CA 1
ATOM 676 C C . ARG A 1 84 ? 7.657 9.784 -0.031 1.00 86.81 84 ARG A C 1
ATOM 678 O O . ARG A 1 84 ? 7.192 8.826 0.575 1.00 86.81 84 ARG A O 1
ATOM 685 N N . LYS A 1 85 ? 8.968 10.037 -0.064 1.00 64.56 85 LYS A N 1
ATOM 686 C CA . LYS A 1 85 ? 10.010 9.165 0.513 1.00 64.56 85 LYS A CA 1
ATOM 687 C C . LYS A 1 85 ? 10.194 9.368 2.028 1.00 64.56 85 LYS A C 1
ATOM 689 O O . LYS A 1 85 ? 11.187 8.923 2.586 1.00 64.56 85 LYS A O 1
ATOM 694 N N . ASP A 1 86 ? 9.231 9.994 2.698 1.00 58.84 86 ASP A N 1
ATOM 695 C CA . ASP A 1 86 ? 9.346 10.371 4.107 1.00 58.84 86 ASP A CA 1
ATOM 696 C C . ASP A 1 86 ? 8.756 9.287 5.007 1.00 58.84 86 ASP A C 1
ATOM 698 O O . ASP A 1 86 ? 7.825 9.511 5.782 1.00 58.84 86 ASP A O 1
ATOM 702 N N . ARG A 1 87 ? 9.303 8.074 4.918 1.00 60.25 87 ARG A N 1
ATOM 703 C CA . ARG A 1 87 ? 9.233 7.176 6.067 1.00 60.25 87 ARG A CA 1
ATOM 704 C C . ARG A 1 87 ? 10.349 7.595 7.010 1.00 60.25 87 ARG A C 1
ATOM 706 O O . ARG A 1 87 ? 11.449 7.062 6.949 1.00 60.25 87 ARG A O 1
ATOM 713 N N . LYS A 1 88 ? 10.046 8.538 7.908 1.00 55.25 88 LYS A N 1
ATOM 714 C CA . LYS A 1 88 ? 10.724 8.540 9.204 1.00 55.25 88 LYS A CA 1
ATOM 715 C C . LYS A 1 88 ? 10.339 7.219 9.857 1.00 55.25 88 LYS A C 1
ATOM 717 O O . LYS A 1 88 ? 9.238 7.086 10.390 1.00 55.25 88 LYS A O 1
ATOM 722 N N . ILE A 1 89 ? 11.197 6.213 9.713 1.00 54.91 89 ILE A N 1
ATOM 723 C CA . ILE A 1 89 ? 11.207 5.100 10.648 1.00 54.91 89 ILE A CA 1
ATOM 724 C C . ILE A 1 89 ? 11.561 5.786 11.959 1.00 54.91 89 ILE A C 1
ATOM 726 O O . ILE A 1 89 ? 12.692 6.212 12.155 1.00 54.91 89 ILE A O 1
ATOM 730 N N . LEU A 1 90 ? 10.550 6.038 12.786 1.00 54.81 90 LEU A N 1
ATOM 731 C CA . LEU A 1 90 ? 10.802 6.280 14.191 1.00 54.81 90 LEU A CA 1
ATOM 732 C C . LEU A 1 90 ? 11.347 4.941 14.670 1.00 54.81 90 LEU A C 1
ATOM 734 O O . LEU A 1 90 ? 10.575 4.005 14.885 1.00 54.81 90 LEU A O 1
ATOM 738 N N . GLU A 1 91 ? 12.673 4.812 14.680 1.00 48.12 91 GLU A N 1
ATOM 739 C CA . GLU A 1 91 ? 13.329 3.824 15.515 1.00 48.12 91 GLU A CA 1
ATOM 740 C C . GLU A 1 91 ? 12.774 4.100 16.903 1.00 48.12 91 GLU A C 1
ATOM 742 O O . GLU A 1 91 ? 13.025 5.150 17.490 1.00 48.12 91 GLU A O 1
ATOM 747 N N . SER A 1 92 ? 11.867 3.239 17.358 1.00 54.38 92 SER A N 1
ATOM 748 C CA . SER A 1 92 ? 11.481 3.258 18.752 1.00 54.38 92 SER A CA 1
ATOM 749 C C . SER A 1 92 ? 12.753 2.897 19.496 1.00 54.38 92 SER A C 1
ATOM 751 O O . SER A 1 92 ? 13.145 1.726 19.505 1.00 54.38 92 SER A O 1
ATOM 753 N N . GLU A 1 93 ? 13.418 3.916 20.036 1.00 48.09 93 GLU A N 1
ATOM 754 C CA . GLU A 1 93 ? 14.403 3.752 21.090 1.00 48.09 93 GLU A CA 1
ATOM 755 C C . GLU A 1 93 ? 13.822 2.765 22.106 1.00 48.09 93 GLU A C 1
ATOM 757 O O . GLU A 1 93 ? 12.609 2.720 22.330 1.00 48.09 93 GLU A O 1
ATOM 762 N N . ASN A 1 94 ? 14.683 1.892 22.622 1.00 50.53 94 ASN A N 1
ATOM 763 C CA . ASN A 1 94 ? 14.334 0.834 23.560 1.00 50.53 94 ASN A CA 1
ATOM 764 C C . ASN A 1 94 ? 13.800 1.437 24.871 1.00 50.53 94 ASN A C 1
ATOM 766 O O . ASN A 1 94 ? 14.494 1.462 25.882 1.00 50.53 94 ASN A O 1
ATOM 770 N N . GLU A 1 95 ? 12.571 1.933 24.866 1.00 52.50 95 GLU A N 1
ATOM 771 C CA . GLU A 1 95 ? 11.899 2.445 26.044 1.00 52.50 95 GLU A CA 1
ATOM 772 C C . GLU A 1 95 ? 11.242 1.263 26.752 1.00 52.50 95 GLU A C 1
ATOM 774 O O . GLU A 1 95 ? 10.370 0.593 26.203 1.00 52.50 95 GLU A O 1
ATOM 779 N N . ASN A 1 96 ? 11.780 0.973 27.939 1.00 55.66 96 ASN A N 1
ATOM 780 C CA . ASN A 1 96 ? 11.229 0.190 29.043 1.00 55.66 96 ASN A CA 1
ATOM 781 C C . ASN A 1 96 ? 10.106 -0.799 28.690 1.00 55.66 96 ASN A C 1
ATOM 783 O O . ASN A 1 96 ? 8.989 -0.419 28.349 1.00 55.66 96 ASN A O 1
ATOM 787 N N . LYS A 1 97 ? 10.386 -2.097 28.875 1.00 60.78 97 LYS A N 1
ATOM 788 C CA . LYS A 1 97 ? 9.403 -3.187 28.775 1.00 60.78 97 LYS A CA 1
ATOM 789 C C . LYS A 1 97 ? 8.331 -3.061 29.868 1.00 60.78 97 LYS A C 1
ATOM 791 O O . LYS A 1 97 ? 8.323 -3.830 30.825 1.00 60.78 97 LYS A O 1
ATOM 796 N N . GLU A 1 98 ? 7.413 -2.114 29.727 1.00 67.88 98 GLU A N 1
ATOM 797 C CA . GLU A 1 98 ? 6.146 -2.155 30.442 1.00 67.88 98 GLU A CA 1
ATOM 798 C C . GLU A 1 98 ? 5.435 -3.464 30.071 1.00 67.88 98 GLU A C 1
ATOM 800 O O . GLU A 1 98 ? 5.365 -3.866 28.903 1.00 67.88 98 GLU A O 1
ATOM 805 N N . ILE A 1 99 ? 4.960 -4.186 31.086 1.00 72.81 99 ILE A N 1
ATOM 806 C CA . ILE A 1 99 ? 4.267 -5.459 30.898 1.00 72.81 99 ILE A CA 1
ATOM 807 C C . ILE A 1 99 ? 2.863 -5.139 30.379 1.00 72.81 99 ILE A C 1
ATOM 809 O O . ILE A 1 99 ? 1.981 -4.741 31.135 1.00 72.81 99 ILE A O 1
ATOM 813 N N . PHE A 1 100 ? 2.656 -5.315 29.075 1.00 81.31 100 PHE A N 1
ATOM 814 C CA . PHE A 1 100 ? 1.341 -5.193 28.451 1.00 81.31 100 PHE A CA 1
ATOM 815 C C . PHE A 1 100 ? 0.656 -6.557 28.364 1.00 81.31 100 PHE A C 1
ATOM 817 O O . PHE A 1 100 ? 1.241 -7.524 27.873 1.00 81.31 100 PHE A O 1
ATOM 824 N N . ALA A 1 101 ? -0.623 -6.624 28.730 1.00 88.19 101 ALA A N 1
ATOM 825 C CA . ALA A 1 101 ? -1.468 -7.746 28.332 1.00 88.19 101 ALA A CA 1
ATOM 826 C C . ALA A 1 101 ? -1.745 -7.657 26.820 1.00 88.19 101 ALA A C 1
ATOM 828 O O . ALA A 1 101 ? -1.933 -6.569 26.275 1.00 88.19 101 ALA A O 1
ATOM 829 N N . PHE A 1 102 ? -1.768 -8.783 26.107 1.00 91.06 102 PHE A N 1
ATOM 830 C CA . PHE A 1 102 ? -1.983 -8.799 24.657 1.00 91.06 102 PHE A CA 1
ATOM 831 C C . PHE A 1 102 ? -3.355 -9.370 24.315 1.00 91.06 102 PHE A C 1
ATOM 833 O O . PHE A 1 102 ? -3.729 -10.433 24.801 1.00 91.06 102 PHE A O 1
ATOM 840 N N . MET A 1 103 ? -4.089 -8.698 23.429 1.00 91.81 103 MET A N 1
ATOM 841 C CA . MET A 1 103 ? -5.344 -9.220 22.891 1.00 91.81 103 MET A CA 1
ATOM 842 C C . MET A 1 103 ? -5.337 -9.175 21.367 1.00 91.81 103 MET A C 1
ATOM 844 O O . MET A 1 103 ? -4.849 -8.223 20.753 1.00 91.81 103 MET A O 1
ATOM 848 N N . SER A 1 104 ? -5.933 -10.187 20.746 1.00 91.75 104 SER A N 1
ATOM 849 C CA . SER A 1 104 ? -6.068 -10.265 19.297 1.00 91.75 104 SER A CA 1
ATOM 850 C C . SER A 1 104 ? -7.537 -10.361 18.918 1.00 91.75 104 SER A C 1
ATOM 852 O O . SER A 1 104 ? -8.221 -11.277 19.361 1.00 91.75 104 SER A O 1
ATOM 854 N N . ILE A 1 105 ? -8.020 -9.415 18.114 1.00 92.00 105 ILE A N 1
ATOM 855 C CA . ILE A 1 105 ? -9.435 -9.327 17.723 1.00 92.00 105 ILE A CA 1
ATOM 856 C C . ILE A 1 105 ? -9.570 -9.162 16.206 1.00 92.00 105 ILE A C 1
ATOM 858 O O . ILE A 1 105 ? -8.642 -8.659 15.569 1.00 92.00 105 ILE A O 1
ATOM 862 N N . PRO A 1 106 ? -10.699 -9.545 15.591 1.00 91.00 106 PRO A N 1
ATOM 863 C CA . PRO A 1 106 ? -10.959 -9.203 14.198 1.00 91.00 106 PRO A CA 1
ATOM 864 C C . PRO A 1 106 ? -11.042 -7.680 14.003 1.00 91.00 106 PRO A C 1
ATOM 866 O O . PRO A 1 106 ?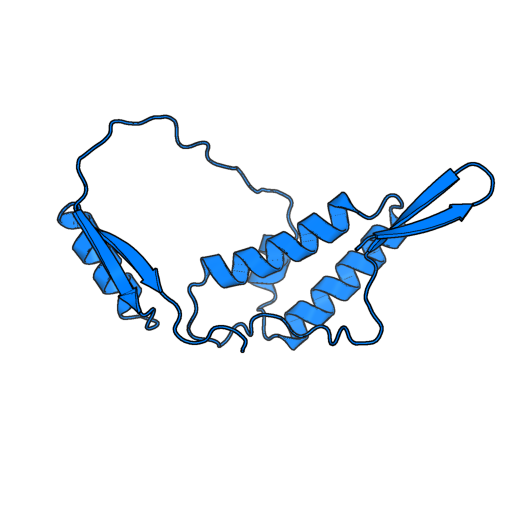 -11.478 -6.942 14.892 1.00 91.00 106 PRO A O 1
ATOM 869 N N . TYR A 1 107 ? -10.606 -7.198 12.838 1.00 90.88 107 TYR A N 1
ATOM 870 C CA . TYR A 1 107 ? -10.751 -5.794 12.471 1.00 90.88 107 TYR A CA 1
ATOM 871 C C . TYR A 1 107 ? -12.161 -5.505 11.947 1.00 90.88 107 TYR A C 1
ATOM 873 O O . TYR A 1 107 ? -12.562 -5.982 10.888 1.00 90.88 107 TYR A O 1
ATOM 881 N N . VAL A 1 108 ? -12.878 -4.666 12.684 1.00 90.31 108 VAL A N 1
ATOM 882 C CA . VAL A 1 108 ? -14.179 -4.099 12.351 1.00 90.31 108 VAL A CA 1
ATOM 883 C C . VAL A 1 108 ? -14.009 -2.579 12.349 1.00 90.31 108 VAL A C 1
ATOM 885 O O . VAL A 1 108 ? -13.732 -2.010 13.414 1.00 90.31 108 VAL A O 1
ATOM 888 N N . PRO A 1 109 ? -14.142 -1.911 11.188 1.00 88.62 109 PRO A N 1
ATOM 889 C CA . PRO A 1 109 ? -13.964 -0.467 11.092 1.00 88.62 109 PRO A CA 1
ATOM 890 C C . PRO A 1 109 ? -14.811 0.290 12.121 1.00 88.62 109 PRO A C 1
ATOM 892 O O . PRO A 1 109 ? -16.002 0.037 12.282 1.00 88.62 109 PRO A O 1
ATOM 895 N N . GLY A 1 110 ? -14.190 1.217 12.845 1.00 90.19 110 GLY A N 1
ATOM 896 C CA . GLY A 1 110 ? -14.846 2.067 13.836 1.00 90.19 110 GLY A CA 1
ATOM 897 C C . GLY A 1 110 ? -14.983 1.433 15.222 1.00 90.19 110 GLY A C 1
ATOM 898 O O . GLY A 1 110 ? -14.861 2.152 16.217 1.00 90.19 110 GLY A O 1
ATOM 899 N N . LEU A 1 111 ? -15.198 0.118 15.323 1.00 92.44 111 LEU A N 1
ATOM 900 C CA . LEU A 1 111 ? -15.280 -0.591 16.605 1.00 92.44 111 LEU A CA 1
ATOM 901 C C . LEU A 1 111 ? -13.890 -0.981 17.114 1.00 92.44 111 LEU A C 1
ATOM 903 O O . LEU A 1 111 ? -13.527 -0.674 18.250 1.00 92.44 111 LEU A O 1
ATOM 907 N N . SER A 1 112 ? -13.086 -1.614 16.267 1.00 92.25 112 SER A N 1
ATOM 908 C CA . SER A 1 112 ? -11.774 -2.137 16.645 1.00 92.25 112 SER A CA 1
ATOM 909 C C . SER A 1 112 ? -10.810 -1.028 17.087 1.00 92.25 112 SER A C 1
ATOM 911 O O . SER A 1 112 ? -10.053 -1.203 18.043 1.00 92.25 112 SER A O 1
ATOM 913 N N . GLU A 1 113 ? -10.867 0.160 16.480 1.00 91.81 113 GLU A N 1
ATOM 914 C CA . GLU A 1 113 ? -10.085 1.321 16.916 1.00 91.81 113 GLU A CA 1
ATOM 915 C C . GLU A 1 113 ? -10.523 1.846 18.280 1.00 91.81 113 GLU A C 1
ATOM 917 O O . GLU A 1 113 ? -9.669 2.276 19.060 1.00 91.81 113 GLU A O 1
ATOM 922 N N . LYS A 1 114 ? -11.832 1.817 18.574 1.00 94.44 114 LYS A N 1
ATOM 923 C CA . LYS A 1 114 ? -12.361 2.187 19.893 1.00 94.44 114 LYS A CA 1
ATOM 924 C C . LYS A 1 114 ? -11.878 1.197 20.946 1.00 94.44 114 LYS A C 1
ATOM 926 O O . LYS A 1 114 ? -11.353 1.640 21.963 1.00 94.44 114 LYS A O 1
ATOM 931 N N . ILE A 1 115 ? -11.952 -0.107 20.663 1.00 93.94 115 ILE A N 1
ATOM 932 C CA . ILE A 1 115 ? -11.445 -1.155 21.560 1.00 93.94 115 ILE A CA 1
ATOM 933 C C . ILE A 1 115 ? -9.953 -0.948 21.831 1.00 93.94 115 ILE A C 1
ATOM 935 O O . ILE A 1 115 ? -9.558 -0.872 22.989 1.00 93.94 115 ILE A O 1
ATOM 939 N N . ARG A 1 116 ? -9.127 -0.741 20.796 1.00 93.38 116 ARG A N 1
ATOM 940 C CA . ARG A 1 116 ? -7.691 -0.453 20.977 1.00 93.38 116 ARG A CA 1
ATOM 941 C C . ARG A 1 116 ? -7.446 0.806 21.808 1.00 93.38 116 ARG A C 1
ATOM 943 O O . ARG A 1 116 ? -6.504 0.843 22.593 1.00 93.38 116 ARG A O 1
ATOM 950 N N . ARG A 1 117 ? -8.256 1.855 21.626 1.00 93.62 117 ARG A N 1
ATOM 951 C CA . ARG A 1 117 ? -8.135 3.102 22.397 1.00 93.62 117 ARG A CA 1
ATOM 952 C C . ARG A 1 117 ? -8.447 2.884 23.877 1.00 93.62 117 ARG A C 1
ATOM 954 O O . ARG A 1 117 ? -7.750 3.447 24.710 1.00 93.62 117 ARG A O 1
ATOM 961 N N . ILE A 1 118 ? -9.467 2.086 24.188 1.00 94.50 118 ILE A N 1
ATOM 962 C CA . ILE A 1 118 ? -9.828 1.733 25.566 1.00 94.50 118 ILE A CA 1
ATOM 963 C C . ILE A 1 118 ? -8.758 0.818 26.163 1.00 94.50 118 ILE A C 1
ATOM 965 O O . ILE A 1 118 ? -8.226 1.138 27.217 1.00 94.50 118 ILE A O 1
ATOM 969 N N . GLY A 1 119 ? -8.370 -0.249 25.460 1.00 91.62 119 GLY A N 1
ATOM 970 C CA . GLY A 1 119 ? -7.366 -1.212 25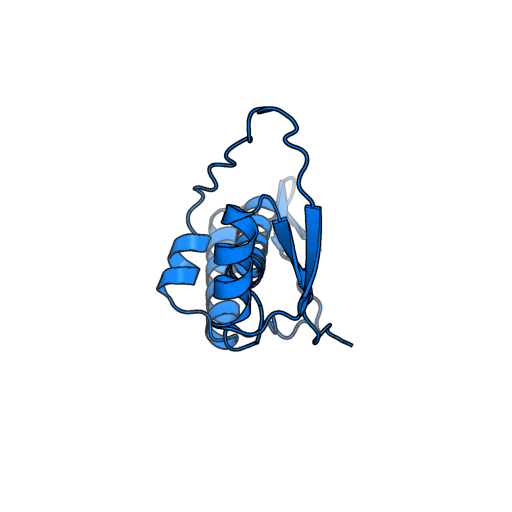.920 1.00 91.62 119 GLY A CA 1
ATOM 971 C C . GLY A 1 119 ? -6.027 -0.566 26.279 1.00 91.62 119 GLY A C 1
ATOM 972 O O . GLY A 1 119 ? -5.462 -0.882 27.320 1.00 91.62 119 GLY A O 1
ATOM 973 N N . ARG A 1 120 ? -5.570 0.425 25.500 1.00 90.69 120 ARG A N 1
ATOM 974 C CA . ARG A 1 120 ? -4.350 1.191 25.813 1.00 90.69 120 ARG A CA 1
ATOM 975 C C . ARG A 1 120 ? -4.376 1.875 27.182 1.00 90.69 120 ARG A C 1
ATOM 977 O O . ARG A 1 120 ? -3.321 1.994 27.782 1.00 90.69 120 ARG A O 1
ATOM 984 N N . LYS A 1 121 ? -5.544 2.300 27.683 1.00 91.88 121 LYS A N 1
ATOM 985 C CA . LYS A 1 121 ? -5.668 2.905 29.025 1.00 91.88 121 LYS A CA 1
ATOM 986 C C . LYS A 1 121 ? -5.438 1.898 30.156 1.00 91.88 121 LYS A C 1
ATOM 988 O O . LYS A 1 121 ? -5.138 2.304 31.268 1.00 91.88 121 LYS A O 1
ATOM 993 N N . TYR A 1 122 ? -5.600 0.610 29.863 1.00 91.56 122 TYR A N 1
ATOM 994 C CA . TYR A 1 122 ? -5.451 -0.498 30.805 1.00 91.56 122 TYR A CA 1
ATOM 995 C C . TYR A 1 122 ? -4.207 -1.343 30.504 1.00 91.56 122 TYR A C 1
ATOM 997 O O . TYR A 1 122 ? -4.161 -2.513 30.868 1.00 91.56 122 TYR A O 1
ATOM 1005 N N . ASN A 1 123 ? -3.223 -0.793 29.781 1.00 91.19 123 ASN A N 1
ATOM 1006 C CA . ASN A 1 123 ? -2.023 -1.517 29.352 1.00 91.19 123 ASN A CA 1
ATOM 1007 C C . ASN A 1 123 ? -2.330 -2.820 28.587 1.00 91.19 123 ASN A C 1
ATOM 1009 O O . ASN A 1 123 ? -1.602 -3.809 28.675 1.00 91.19 123 ASN A O 1
ATOM 1013 N N . ILE A 1 124 ? -3.394 -2.811 27.778 1.00 92.56 124 ILE A N 1
ATOM 1014 C CA . ILE A 1 124 ? -3.729 -3.902 26.862 1.00 92.56 124 ILE A CA 1
ATOM 1015 C C . ILE A 1 124 ? -3.334 -3.508 25.438 1.00 92.56 124 ILE A C 1
ATOM 1017 O O . ILE A 1 124 ? -3.909 -2.605 24.819 1.00 92.56 124 ILE A O 1
ATOM 1021 N N . ARG A 1 125 ? -2.369 -4.232 24.872 1.00 91.56 125 ARG A N 1
ATOM 1022 C CA . ARG A 1 125 ? -1.966 -4.106 23.474 1.00 91.56 125 ARG A CA 1
ATOM 1023 C C . ARG A 1 125 ? -2.904 -4.920 22.588 1.00 91.56 125 ARG A C 1
ATOM 1025 O O . ARG A 1 125 ? -2.888 -6.147 22.590 1.00 91.56 125 ARG A O 1
ATOM 1032 N N . THR A 1 126 ? -3.693 -4.222 21.778 1.00 91.31 126 THR A N 1
ATOM 1033 C CA . THR A 1 126 ? -4.589 -4.845 20.795 1.00 91.31 126 THR A CA 1
ATOM 1034 C C . THR A 1 126 ? -3.902 -5.013 19.443 1.00 91.31 126 THR A C 1
ATOM 1036 O O . THR A 1 126 ? -3.479 -4.030 18.827 1.00 91.31 126 THR A O 1
ATOM 1039 N N . ALA A 1 127 ? -3.851 -6.247 18.949 1.00 90.75 127 ALA A N 1
ATOM 1040 C CA . ALA A 1 127 ? -3.555 -6.564 17.558 1.00 90.75 127 ALA A CA 1
ATOM 1041 C C . ALA A 1 127 ? -4.835 -6.936 16.812 1.00 90.75 127 ALA A C 1
ATOM 1043 O O . ALA A 1 127 ? -5.772 -7.491 17.389 1.00 90.75 127 ALA A O 1
ATOM 1044 N N . PHE A 1 128 ? -4.859 -6.660 15.512 1.00 91.12 128 PHE A N 1
ATOM 1045 C CA . PHE A 1 128 ? -6.027 -6.942 14.694 1.00 91.12 128 PHE A CA 1
ATOM 1046 C C . PHE A 1 128 ? -5.746 -8.041 13.682 1.00 91.12 128 PHE A C 1
ATOM 1048 O O . PHE A 1 128 ? -4.731 -8.000 12.988 1.00 91.12 128 PHE A O 1
ATOM 1055 N N . ARG A 1 129 ? -6.675 -8.988 13.577 1.00 87.19 129 ARG A N 1
ATOM 1056 C CA . ARG A 1 129 ? -6.708 -10.013 12.534 1.00 87.19 129 ARG A CA 1
ATOM 1057 C C . ARG A 1 129 ? -7.684 -9.588 11.448 1.00 87.19 129 ARG A C 1
ATOM 1059 O O . ARG A 1 129 ? -8.735 -9.020 11.737 1.00 87.19 129 ARG A O 1
ATOM 1066 N N . THR A 1 130 ? -7.357 -9.871 10.201 1.00 78.50 130 THR A N 1
ATOM 1067 C CA . THR A 1 130 ? -8.249 -9.640 9.062 1.00 78.50 130 THR A CA 1
ATOM 1068 C C . THR A 1 130 ? -8.779 -10.990 8.606 1.00 78.50 130 THR A C 1
ATOM 1070 O O . THR A 1 130 ? -8.001 -11.922 8.437 1.00 78.50 130 THR A O 1
ATOM 1073 N N . GLN A 1 131 ? -10.102 -11.123 8.479 1.00 68.38 131 GLN A N 1
ATOM 1074 C CA . GLN A 1 131 ? -10.724 -12.420 8.176 1.00 68.38 131 GLN A CA 1
ATOM 1075 C C . GLN A 1 131 ? -10.632 -12.802 6.693 1.00 68.38 131 GLN A C 1
ATOM 1077 O O . GLN A 1 131 ? -10.663 -13.983 6.365 1.00 68.38 131 GLN A O 1
ATOM 1082 N N . ASN A 1 132 ? -10.444 -11.820 5.806 1.00 62.81 132 ASN A N 1
ATOM 1083 C CA . ASN A 1 132 ? -10.318 -12.050 4.370 1.00 62.81 132 ASN A CA 1
ATOM 1084 C C . ASN A 1 132 ? -8.839 -12.153 3.990 1.00 62.81 132 ASN A C 1
ATOM 1086 O O . ASN A 1 132 ? -8.223 -11.162 3.601 1.00 62.81 132 ASN A O 1
ATOM 1090 N N . THR A 1 133 ? -8.256 -13.342 4.112 1.00 54.06 133 THR A N 1
ATOM 1091 C CA . THR A 1 133 ? -7.021 -13.659 3.386 1.00 54.06 133 THR A CA 1
ATOM 1092 C C . THR A 1 133 ? -7.383 -13.974 1.939 1.00 54.06 133 THR A C 1
ATOM 1094 O O . THR A 1 133 ? -8.383 -14.649 1.698 1.00 54.06 133 THR A O 1
ATOM 1097 N N . LEU A 1 134 ? -6.592 -13.484 0.979 1.00 50.03 134 LEU A N 1
ATOM 1098 C CA . LEU A 1 134 ? -6.676 -13.960 -0.405 1.00 50.03 134 LEU A CA 1
ATOM 1099 C C . LEU A 1 134 ? -6.514 -15.490 -0.363 1.00 50.03 134 LEU A C 1
ATOM 1101 O O . LEU A 1 134 ? -5.507 -15.969 0.160 1.00 50.03 134 LEU A O 1
ATOM 1105 N N . ARG A 1 135 ? -7.548 -16.221 -0.787 1.00 37.97 135 ARG A N 1
ATOM 1106 C CA . ARG A 1 135 ? -7.504 -17.672 -0.989 1.00 37.97 135 ARG A CA 1
ATOM 1107 C C . ARG A 1 135 ? -7.014 -17.967 -2.395 1.00 37.97 135 ARG A C 1
ATOM 1109 O O . ARG A 1 135 ? -7.389 -17.187 -3.299 1.00 37.97 135 ARG A O 1
#

Radius of gyration: 19.1 Å; Cα contacts (8 Å, |Δi|>4): 141; chains: 1; bounding box: 43×30×56 Å

Secondary structure (DSSP, 8-state):
-EEEEEETTEEEEEE---TT-------TTSSS-HHHHHHHHHHHHHHHHHH--SHHHHHHHHHHHHHHHHHTT--HHHHHHHHS----------------EEEEEE--TTHHHHHHHHHHHTTEEEEEE-S----

Solvent-accessible surface area (backbone atoms only — not comparable to full-atom values): 8186 Å² total; per-residue (Å²): 108,73,36,79,44,79,55,92,93,46,80,41,36,32,77,45,73,60,93,84,63,80,62,81,62,81,47,56,84,49,68,61,59,67,69,58,53,49,46,55,50,31,53,53,47,50,49,36,66,73,38,25,70,44,72,65,61,31,51,55,43,50,53,51,52,51,51,33,41,46,76,30,57,45,54,68,69,57,52,57,56,39,66,48,86,78,73,78,74,75,73,75,68,91,72,73,90,72,86,57,50,79,45,79,43,68,49,43,87,78,54,39,62,50,52,37,58,55,31,52,78,71,45,27,48,64,46,73,43,63,90,82,66,91,127